Protein AF-A0A1U7SX68-F1 (afdb_monomer)

Foldseek 3Di:
DLVCLLVLVVVVVVVCVVVVDDQCDADPQGDGSLLSNQLNVNLVSNVVSVVSPHDQCRATPVRDGSLNNHPDPVSNVSSVVSVVVVVVVVVVVVVVVVVVVPPPPPPPDDDDPDDPDDPPPPPPPVVVVVVVVVVVVVVVVVVVVVVVVVVPDDPDDDDDDDDDDDD

pLDDT: mean 74.35, std 21.68, range [36.19, 97.25]

Organism: Carlito syrichta (NCBI:txid1868482)

Secondary structure (DSSP, 8-state):
-HHHHHHT-HHHHHHHHHTT--S----TTS--HHHHHHHTT-HHHHHHHHHTT--TT---TTS--GGGG---HHHHHHHHHHHHHHHHHHHHHHHHHHHHGGGS---SSS--------TTGGGSHHHHHHHHHHHHHHHHHHHHHHHHHTTS---------------

Mean predicted aligned error: 18.08 Å

Solvent-accessible surface area (backbone atoms only — not comparable to full-atom values): 10204 Å² total; per-residue (Å²): 99,43,70,34,22,42,70,48,38,51,74,62,41,51,55,43,47,76,71,66,55,73,52,80,54,57,52,95,64,32,40,29,28,53,35,36,6,26,52,56,63,21,57,73,38,39,53,52,44,43,76,72,66,34,67,79,79,45,56,29,74,85,70,44,33,33,63,73,49,35,82,53,66,72,51,41,53,49,53,52,50,54,51,50,53,51,52,53,53,56,52,52,55,52,51,60,56,54,61,67,68,68,77,81,80,82,93,80,85,75,76,94,75,85,71,87,71,69,90,74,70,86,74,57,70,75,60,59,56,55,61,57,53,52,51,56,56,53,54,54,52,55,59,54,55,56,65,64,58,76,77,72,82,79,86,81,79,83,88,82,84,83,87,87,82,84,134

Sequence (167 aa):
LHVAGANGFLRAAELLLDHGVRVDVKDWDGWEPLHAAAFWGQMQMAELLVSHGASLSARTSMDEMPIDLCEEEEFKVLLLELKHKHDVIMKSQLRHKSSLSRRTSSAGSRGKVVRRASLSDRTNLYRKEYEGEAILWQQRSAAEDQRTSTYNGDIRETRTDQENKDP

Structure (mmCIF, N/CA/C/O backbone):
data_AF-A0A1U7SX68-F1
#
_entry.id   AF-A0A1U7SX68-F1
#
loop_
_atom_site.group_PDB
_atom_site.id
_atom_site.type_symbol
_atom_site.label_atom_id
_atom_site.label_alt_id
_atom_site.label_comp_id
_atom_site.label_asym_id
_atom_site.label_entity_id
_atom_site.label_seq_id
_atom_site.pdbx_PDB_ins_code
_atom_site.Cartn_x
_atom_site.Cartn_y
_atom_site.Cartn_z
_atom_site.occupancy
_atom_site.B_iso_or_equiv
_atom_site.auth_seq_id
_atom_site.auth_comp_id
_atom_site.auth_asym_id
_atom_site.auth_atom_id
_atom_site.pdbx_PDB_model_num
ATOM 1 N N . LEU A 1 1 ? -2.814 -4.839 -10.260 1.00 94.12 1 LEU A N 1
ATOM 2 C CA . LEU A 1 1 ? -2.847 -3.916 -9.106 1.00 94.12 1 LEU A CA 1
ATOM 3 C C . LEU A 1 1 ? -1.521 -3.169 -8.958 1.00 94.12 1 LEU A C 1
ATOM 5 O O . LEU A 1 1 ? -1.572 -1.958 -8.853 1.00 94.12 1 LEU A O 1
ATOM 9 N N . HIS A 1 2 ? -0.363 -3.832 -9.081 1.00 95.81 2 HIS A N 1
ATOM 10 C CA . HIS A 1 2 ? 0.973 -3.199 -9.072 1.00 95.81 2 HIS A CA 1
ATOM 11 C C . HIS A 1 2 ? 1.114 -1.988 -9.998 1.00 95.81 2 HIS A C 1
ATOM 13 O O . HIS A 1 2 ? 1.487 -0.919 -9.539 1.00 95.81 2 HIS A O 1
ATOM 19 N N . VAL A 1 3 ? 0.740 -2.121 -11.278 1.00 95.69 3 VAL A N 1
ATOM 20 C CA . VAL A 1 3 ? 0.826 -1.012 -12.251 1.00 95.69 3 VAL A CA 1
ATOM 21 C C . VAL A 1 3 ? -0.055 0.172 -11.843 1.00 95.69 3 VAL A C 1
ATOM 23 O O . VAL A 1 3 ? 0.386 1.315 -11.904 1.00 95.69 3 VAL A O 1
ATOM 26 N N . ALA A 1 4 ? -1.285 -0.092 -11.394 1.00 96.00 4 ALA A N 1
ATOM 27 C CA . ALA A 1 4 ? -2.166 0.955 -10.880 1.00 96.00 4 ALA A CA 1
ATOM 28 C C . ALA A 1 4 ? -1.574 1.603 -9.620 1.00 96.00 4 ALA A C 1
ATOM 30 O O . ALA A 1 4 ? -1.627 2.821 -9.493 1.00 96.00 4 ALA A O 1
ATOM 31 N N . GLY A 1 5 ? -0.963 0.789 -8.754 1.00 95.19 5 GLY A N 1
ATOM 32 C CA . GLY A 1 5 ? -0.278 1.195 -7.534 1.00 95.19 5 GLY A CA 1
ATOM 33 C C . GLY A 1 5 ? 0.863 2.174 -7.791 1.00 95.19 5 GLY A C 1
ATOM 34 O O . GLY A 1 5 ? 0.877 3.252 -7.213 1.00 95.19 5 GLY A O 1
ATOM 35 N N . ALA A 1 6 ? 1.762 1.825 -8.714 1.00 95.44 6 ALA A N 1
ATOM 36 C CA . ALA A 1 6 ? 2.906 2.647 -9.104 1.00 95.44 6 ALA A CA 1
ATOM 37 C C . ALA A 1 6 ? 2.506 3.995 -9.725 1.00 95.44 6 ALA A C 1
ATOM 39 O O . ALA A 1 6 ? 3.158 5.003 -9.492 1.00 95.44 6 ALA A O 1
ATOM 40 N N . ASN A 1 7 ? 1.428 4.018 -10.514 1.00 95.88 7 ASN A N 1
ATOM 41 C CA . ASN A 1 7 ? 1.004 5.213 -11.253 1.00 95.88 7 ASN A CA 1
ATOM 42 C C . ASN A 1 7 ? -0.078 6.036 -10.532 1.00 95.88 7 ASN A C 1
ATOM 44 O O . ASN A 1 7 ? -0.576 7.008 -11.095 1.00 95.88 7 ASN A O 1
ATOM 48 N N . GLY A 1 8 ? -0.517 5.623 -9.339 1.00 94.50 8 GLY A N 1
ATOM 49 C CA . GLY A 1 8 ? -1.580 6.323 -8.613 1.00 94.50 8 GLY A CA 1
ATOM 50 C C . GLY A 1 8 ? -2.958 6.245 -9.280 1.00 94.50 8 GLY A C 1
ATOM 51 O O . GLY A 1 8 ? -3.803 7.111 -9.062 1.00 94.50 8 GLY A O 1
ATOM 52 N N . PHE A 1 9 ? -3.231 5.218 -10.094 1.00 97.25 9 PHE A N 1
ATOM 53 C CA . PHE A 1 9 ? -4.523 5.051 -10.772 1.00 97.25 9 PHE A CA 1
ATOM 54 C C . PHE A 1 9 ? -5.616 4.571 -9.810 1.00 97.25 9 PHE A C 1
ATOM 56 O O . PHE A 1 9 ? -6.077 3.431 -9.891 1.00 97.25 9 PHE A O 1
ATOM 63 N N . LEU A 1 10 ? -6.047 5.454 -8.907 1.00 96.88 10 LEU A N 1
ATOM 64 C CA . LEU A 1 10 ? -7.008 5.156 -7.842 1.00 96.88 10 LEU A CA 1
ATOM 65 C C . LEU A 1 10 ? -8.281 4.510 -8.364 1.00 96.88 10 LEU A C 1
ATOM 67 O O . LEU A 1 10 ? -8.644 3.434 -7.910 1.00 96.88 10 LEU A O 1
ATOM 71 N N . ARG A 1 11 ? -8.912 5.098 -9.384 1.00 96.56 11 ARG A N 1
ATOM 72 C CA . ARG A 1 11 ? -10.179 4.573 -9.905 1.00 96.56 11 ARG A CA 1
ATOM 73 C C . ARG A 1 11 ? -10.046 3.165 -10.486 1.00 96.56 11 ARG A C 1
ATOM 75 O O . ARG A 1 11 ? -10.961 2.358 -10.371 1.00 96.56 11 ARG A O 1
ATOM 82 N N . ALA A 1 12 ? -8.908 2.867 -11.111 1.00 96.69 12 ALA A N 1
ATOM 83 C CA . ALA A 1 12 ? -8.628 1.527 -11.610 1.00 96.69 12 ALA A CA 1
ATOM 84 C C . ALA A 1 12 ? -8.343 0.557 -10.454 1.00 96.69 12 ALA A C 1
ATOM 86 O O . ALA A 1 12 ? -8.799 -0.581 -10.493 1.00 96.69 12 ALA A O 1
ATOM 87 N N . ALA A 1 13 ? -7.618 1.002 -9.424 1.00 96.75 13 ALA A N 1
ATOM 88 C CA . ALA A 1 13 ? -7.359 0.205 -8.231 1.00 96.75 13 ALA A CA 1
ATOM 89 C C . ALA A 1 13 ? -8.649 -0.111 -7.457 1.00 96.75 13 ALA A C 1
ATOM 91 O O . ALA A 1 13 ? -8.853 -1.274 -7.133 1.00 96.75 13 ALA A O 1
ATOM 92 N N . GLU A 1 14 ? -9.541 0.865 -7.249 1.00 96.56 14 GLU A N 1
ATOM 93 C CA . GLU A 1 14 ? -10.876 0.673 -6.654 1.00 96.56 14 GLU A CA 1
ATOM 94 C C . GLU A 1 14 ? -11.642 -0.438 -7.372 1.00 96.56 14 GLU A C 1
ATOM 96 O O . GLU A 1 14 ? -12.013 -1.429 -6.755 1.00 96.56 14 GLU A O 1
ATOM 101 N N . LEU A 1 15 ? -11.787 -0.331 -8.698 1.00 96.88 15 LEU A N 1
ATOM 102 C CA . LEU A 1 15 ? -12.496 -1.337 -9.490 1.00 96.88 15 LEU A CA 1
ATOM 103 C C . LEU A 1 15 ? -11.866 -2.730 -9.353 1.00 96.88 15 LEU A C 1
ATOM 105 O O . LEU A 1 15 ? -12.575 -3.725 -9.227 1.00 96.88 15 LEU A O 1
ATOM 109 N N . LEU A 1 16 ? -10.534 -2.823 -9.369 1.00 95.62 16 LEU A N 1
ATOM 110 C CA . LEU A 1 16 ? -9.841 -4.100 -9.190 1.00 95.62 16 LEU A CA 1
ATOM 111 C C . LEU A 1 16 ? -10.099 -4.695 -7.798 1.00 95.62 16 LEU A C 1
ATOM 113 O O . LEU A 1 16 ? -10.326 -5.899 -7.680 1.00 95.62 16 LEU A O 1
ATOM 117 N N . LEU A 1 17 ? -10.075 -3.871 -6.753 1.00 94.75 17 LEU A N 1
ATOM 118 C CA . LEU A 1 17 ? -10.310 -4.310 -5.379 1.00 94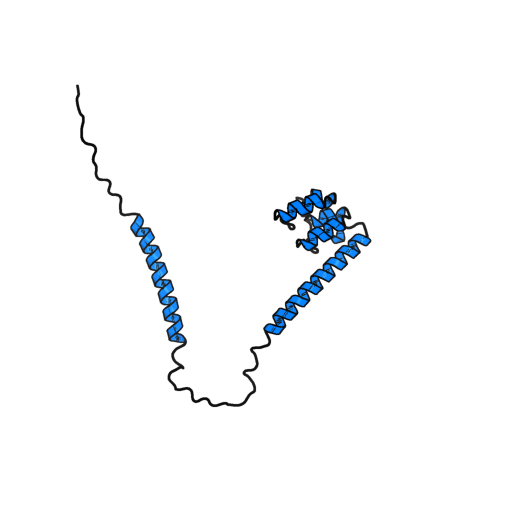.75 17 LEU A CA 1
ATOM 119 C C . LEU A 1 17 ? -11.770 -4.702 -5.140 1.00 94.75 17 LEU A C 1
ATOM 121 O O . LEU A 1 17 ? -12.018 -5.713 -4.484 1.00 94.75 17 LEU A O 1
ATOM 125 N N . ASP A 1 18 ? -12.719 -3.983 -5.739 1.00 94.69 18 ASP A N 1
ATOM 126 C CA . ASP A 1 18 ? -14.149 -4.316 -5.716 1.00 94.69 18 ASP A CA 1
ATOM 127 C C . ASP A 1 18 ? -14.426 -5.680 -6.365 1.00 94.69 18 ASP A C 1
ATOM 129 O O . ASP A 1 18 ? -15.302 -6.427 -5.928 1.00 94.69 18 ASP A O 1
ATOM 133 N N . HIS A 1 19 ? -13.630 -6.056 -7.368 1.00 95.25 19 HIS A N 1
ATOM 134 C CA . HIS A 1 19 ? -13.669 -7.382 -7.985 1.00 95.25 19 HIS A CA 1
ATOM 135 C C . HIS A 1 19 ? -12.970 -8.482 -7.163 1.00 95.25 19 HIS A C 1
ATOM 137 O O . HIS A 1 19 ? -12.860 -9.618 -7.629 1.00 95.25 19 HIS A O 1
ATOM 143 N N . GLY A 1 20 ? -12.519 -8.186 -5.942 1.00 91.19 20 GLY A N 1
ATOM 144 C CA . GLY A 1 20 ? -11.915 -9.165 -5.038 1.00 91.19 20 GLY A CA 1
ATOM 145 C C . GLY A 1 20 ? -10.472 -9.523 -5.390 1.00 91.19 20 GLY A C 1
ATOM 146 O O . GLY A 1 20 ? -9.995 -10.601 -5.026 1.00 91.19 20 GLY A O 1
ATOM 147 N N . VAL A 1 21 ? -9.761 -8.645 -6.108 1.00 94.62 21 VAL A N 1
ATOM 148 C CA . VAL A 1 21 ? -8.328 -8.832 -6.350 1.00 94.62 21 VAL A CA 1
ATOM 149 C C . VAL A 1 21 ? -7.581 -8.806 -5.020 1.00 94.62 21 VAL A C 1
ATOM 151 O O . VAL A 1 21 ? -7.764 -7.931 -4.177 1.00 94.62 21 VAL A O 1
ATOM 154 N N . ARG A 1 22 ? -6.695 -9.782 -4.856 1.00 93.44 22 ARG A N 1
ATOM 155 C CA . ARG A 1 22 ? -5.833 -9.915 -3.689 1.00 93.44 22 ARG A CA 1
ATOM 156 C C . ARG A 1 22 ? -4.773 -8.809 -3.637 1.00 93.44 22 ARG A C 1
ATOM 158 O O . ARG A 1 22 ? -4.081 -8.559 -4.625 1.00 93.44 22 ARG A O 1
ATOM 165 N N . VAL A 1 23 ? -4.620 -8.193 -2.466 1.00 94.69 23 VAL A N 1
ATOM 166 C CA . VAL A 1 23 ? -3.630 -7.133 -2.184 1.00 94.69 23 VAL A CA 1
ATOM 167 C C . VAL A 1 23 ? -2.261 -7.663 -1.753 1.00 94.69 23 VAL A C 1
ATOM 169 O O . VAL A 1 23 ? -1.309 -6.898 -1.718 1.00 94.69 23 VAL A O 1
ATOM 172 N N . ASP A 1 24 ? -2.148 -8.957 -1.458 1.00 93.44 24 ASP A N 1
ATOM 173 C CA . ASP A 1 24 ? -0.929 -9.632 -0.984 1.00 93.44 24 ASP A CA 1
ATOM 174 C C . ASP A 1 24 ? -0.154 -10.343 -2.111 1.00 93.44 24 ASP A C 1
ATOM 176 O O . ASP A 1 24 ? 0.761 -11.131 -1.868 1.00 93.44 24 ASP A O 1
ATOM 180 N N . VAL A 1 25 ? -0.542 -10.111 -3.368 1.00 94.81 25 VAL A N 1
ATOM 181 C CA . VAL A 1 25 ? 0.116 -10.726 -4.524 1.00 94.81 25 VAL A CA 1
ATOM 182 C C . VAL A 1 25 ? 1.482 -10.089 -4.726 1.00 94.81 25 VAL A C 1
ATOM 184 O O . VAL A 1 25 ? 1.584 -8.878 -4.911 1.00 94.81 25 VAL A O 1
ATOM 187 N N . LYS A 1 26 ? 2.519 -10.922 -4.756 1.00 95.56 26 LYS A N 1
ATOM 188 C CA . LYS A 1 26 ? 3.893 -10.500 -5.014 1.00 95.56 26 LYS A CA 1
ATOM 189 C C . LYS A 1 26 ? 4.233 -10.592 -6.499 1.00 95.56 26 LYS A C 1
ATOM 191 O O . LYS A 1 26 ? 3.800 -11.534 -7.165 1.00 95.56 26 LYS A O 1
ATOM 196 N N . ASP A 1 27 ? 4.981 -9.620 -7.007 1.00 94.25 27 ASP A N 1
ATOM 197 C CA . ASP A 1 27 ? 5.595 -9.697 -8.333 1.00 94.25 27 ASP A CA 1
ATOM 198 C C . ASP A 1 27 ? 6.950 -10.434 -8.290 1.00 94.25 27 ASP A C 1
ATOM 200 O O . ASP A 1 27 ? 7.273 -11.119 -7.316 1.00 94.25 27 ASP A O 1
ATOM 204 N N . TRP A 1 28 ? 7.723 -10.336 -9.373 1.00 94.75 28 TRP A N 1
ATOM 205 C CA . TRP A 1 28 ? 9.002 -11.028 -9.539 1.00 94.75 28 TRP A CA 1
ATOM 206 C C . TRP A 1 28 ? 10.094 -10.550 -8.569 1.00 94.75 28 TRP A C 1
ATOM 208 O O . TRP A 1 28 ? 10.958 -11.348 -8.217 1.00 94.75 28 TRP A O 1
ATOM 218 N N . ASP A 1 29 ? 10.010 -9.311 -8.077 1.00 93.62 29 ASP A N 1
ATOM 219 C CA . ASP A 1 29 ? 10.901 -8.759 -7.050 1.00 93.62 29 ASP A CA 1
ATOM 220 C C . ASP A 1 29 ? 10.398 -9.033 -5.628 1.00 93.62 29 ASP A C 1
ATOM 222 O O . ASP A 1 29 ? 11.018 -8.664 -4.623 1.00 93.62 29 ASP A O 1
ATOM 226 N N . GLY A 1 30 ? 9.268 -9.726 -5.498 1.00 96.00 30 GLY A N 1
ATOM 227 C CA . GLY A 1 30 ? 8.615 -9.940 -4.216 1.00 96.00 30 GLY A CA 1
ATOM 228 C C . GLY A 1 30 ? 7.818 -8.723 -3.746 1.00 96.00 30 GLY A C 1
ATOM 229 O O . GLY A 1 30 ? 7.438 -8.677 -2.573 1.00 96.00 30 GLY A O 1
ATOM 230 N N . TRP A 1 31 ? 7.556 -7.744 -4.615 1.00 96.94 31 TRP A N 1
ATOM 231 C CA . TRP A 1 31 ? 6.800 -6.553 -4.259 1.00 96.94 31 TRP A CA 1
ATOM 232 C C . TRP A 1 31 ? 5.307 -6.857 -4.234 1.00 96.94 31 TRP A C 1
ATOM 234 O O . TRP A 1 31 ? 4.708 -7.304 -5.210 1.00 96.94 31 TRP A O 1
ATOM 244 N N . GLU A 1 32 ? 4.673 -6.565 -3.107 1.00 96.75 32 GLU A N 1
ATOM 245 C CA . GLU A 1 32 ? 3.228 -6.321 -3.043 1.00 96.75 32 GLU A CA 1
ATOM 246 C C . GLU A 1 32 ? 2.882 -4.947 -3.655 1.00 96.75 32 GLU A C 1
ATOM 248 O O . GLU A 1 32 ? 3.732 -4.053 -3.646 1.00 96.75 32 GLU A O 1
ATOM 253 N N . PRO A 1 33 ? 1.638 -4.710 -4.115 1.00 96.81 33 PRO A N 1
ATOM 254 C CA . PRO A 1 33 ? 1.215 -3.430 -4.689 1.00 96.81 33 PRO A CA 1
ATOM 255 C C . PRO A 1 33 ? 1.499 -2.209 -3.804 1.00 96.81 33 PRO A C 1
ATOM 257 O O . PRO A 1 33 ? 1.692 -1.113 -4.325 1.00 96.81 33 PRO A O 1
ATOM 260 N N . LEU A 1 34 ? 1.550 -2.396 -2.480 1.00 96.69 34 LEU A N 1
ATOM 261 C CA . LEU A 1 34 ? 1.901 -1.343 -1.531 1.00 96.69 34 LEU A CA 1
ATOM 262 C C . LEU A 1 34 ? 3.374 -0.914 -1.632 1.00 96.69 34 LEU A C 1
ATOM 264 O O . LEU A 1 34 ? 3.648 0.268 -1.471 1.00 96.69 34 LEU A O 1
ATOM 268 N N . HIS A 1 35 ? 4.303 -1.822 -1.954 1.00 97.00 35 HIS A N 1
ATOM 269 C CA . HIS A 1 35 ? 5.706 -1.462 -2.211 1.00 97.00 35 HIS A CA 1
ATOM 270 C C . HIS A 1 35 ? 5.816 -0.582 -3.454 1.00 97.00 35 HIS A C 1
ATOM 272 O O . HIS A 1 35 ? 6.497 0.434 -3.423 1.00 97.00 35 HIS A O 1
ATOM 278 N N . ALA A 1 36 ? 5.077 -0.917 -4.519 1.00 95.81 36 ALA A N 1
ATOM 279 C CA . ALA A 1 36 ? 5.028 -0.089 -5.719 1.00 95.81 36 ALA A CA 1
ATOM 280 C C . ALA A 1 36 ? 4.449 1.306 -5.419 1.00 95.81 36 ALA A C 1
ATOM 282 O O . ALA A 1 36 ? 5.015 2.308 -5.837 1.00 95.81 36 ALA A O 1
ATOM 283 N N . ALA A 1 37 ? 3.353 1.393 -4.658 1.00 96.06 37 ALA A N 1
ATOM 284 C CA . ALA A 1 37 ? 2.805 2.684 -4.242 1.00 96.06 37 ALA A CA 1
ATOM 285 C C . ALA A 1 37 ? 3.794 3.486 -3.375 1.00 96.06 37 ALA A C 1
ATOM 287 O O . ALA A 1 37 ? 3.881 4.699 -3.528 1.00 96.06 37 ALA A O 1
ATOM 288 N N . ALA A 1 38 ? 4.547 2.815 -2.499 1.00 95.56 38 ALA A N 1
ATOM 289 C CA . ALA A 1 38 ? 5.526 3.440 -1.617 1.00 95.56 38 ALA A CA 1
ATOM 290 C C . ALA A 1 38 ? 6.757 3.976 -2.352 1.00 95.56 38 ALA A C 1
ATOM 292 O O . ALA A 1 38 ? 7.133 5.127 -2.152 1.00 95.56 38 ALA A O 1
ATOM 293 N N . PHE A 1 39 ? 7.316 3.176 -3.259 1.00 95.25 39 PHE A N 1
ATOM 294 C CA . PHE A 1 39 ? 8.455 3.567 -4.084 1.00 95.25 39 PHE A CA 1
ATOM 295 C C . PHE A 1 39 ? 8.149 4.807 -4.938 1.00 95.25 39 PHE A C 1
ATOM 297 O O . PHE A 1 39 ? 8.994 5.677 -5.104 1.00 95.25 39 PHE A O 1
ATOM 304 N N . TRP A 1 40 ? 6.916 4.920 -5.445 1.00 95.19 40 TRP A N 1
ATOM 305 C CA . TRP A 1 40 ? 6.475 6.044 -6.279 1.00 95.19 40 TRP A CA 1
ATOM 306 C C . TRP A 1 40 ? 5.712 7.141 -5.513 1.00 95.19 40 TRP A C 1
ATOM 308 O O . TRP A 1 40 ? 5.065 7.974 -6.150 1.00 95.19 40 TRP A O 1
ATOM 318 N N . GLY A 1 41 ? 5.720 7.133 -4.174 1.00 95.06 41 GLY A N 1
ATOM 319 C CA . GLY A 1 41 ? 5.120 8.195 -3.348 1.00 95.06 41 GLY A CA 1
ATOM 320 C C . GLY A 1 41 ? 3.592 8.344 -3.459 1.00 95.06 41 GLY A C 1
ATOM 321 O O . GLY A 1 41 ? 3.032 9.406 -3.198 1.00 95.06 41 GLY A O 1
ATOM 322 N N . GLN A 1 42 ? 2.865 7.298 -3.852 1.00 96.25 42 GLN A N 1
ATOM 323 C CA . GLN A 1 42 ? 1.426 7.366 -4.135 1.00 96.25 42 GLN A CA 1
ATOM 324 C C . GLN A 1 42 ? 0.579 7.315 -2.851 1.00 96.25 42 GLN A C 1
ATOM 326 O O . GLN A 1 42 ? 0.013 6.279 -2.497 1.00 96.25 42 GLN A O 1
ATOM 331 N N . MET A 1 43 ? 0.494 8.437 -2.126 1.00 95.50 43 MET A N 1
ATOM 332 C CA . MET A 1 43 ? -0.118 8.520 -0.783 1.00 95.50 43 MET A CA 1
ATOM 333 C C . MET A 1 43 ? -1.559 7.992 -0.730 1.00 95.50 43 MET A C 1
ATOM 335 O O . MET A 1 43 ? -1.873 7.090 0.044 1.00 95.50 43 MET A O 1
ATOM 339 N N . GLN A 1 44 ? -2.432 8.513 -1.596 1.00 96.06 44 GLN A N 1
ATOM 340 C CA . GLN A 1 44 ? -3.848 8.122 -1.636 1.00 96.06 44 GLN A CA 1
ATOM 341 C C . GLN A 1 44 ? -4.016 6.637 -1.990 1.00 96.06 44 GLN A C 1
ATOM 343 O O . GLN A 1 44 ? -4.919 5.959 -1.502 1.00 96.06 44 GLN A O 1
ATOM 348 N N . MET A 1 45 ? -3.121 6.112 -2.828 1.00 96.56 45 MET A N 1
ATOM 349 C CA . MET A 1 45 ? -3.116 4.702 -3.199 1.00 96.56 45 MET A CA 1
ATOM 350 C C . MET A 1 45 ? -2.717 3.819 -2.015 1.00 96.56 45 MET A C 1
ATOM 352 O O . MET A 1 45 ? -3.311 2.763 -1.815 1.00 96.56 45 MET A O 1
ATOM 356 N N . ALA A 1 46 ? -1.742 4.248 -1.213 1.00 95.56 46 ALA A N 1
ATOM 357 C CA . ALA A 1 46 ? -1.332 3.527 -0.015 1.00 95.56 46 ALA A CA 1
ATOM 358 C C . ALA A 1 46 ? -2.472 3.435 1.008 1.00 95.56 46 ALA A C 1
ATOM 360 O O . ALA A 1 46 ? -2.736 2.351 1.526 1.00 95.56 46 ALA A O 1
ATOM 361 N N . GLU A 1 47 ? -3.196 4.532 1.248 1.00 95.00 47 GLU A N 1
ATOM 362 C CA . GLU A 1 47 ? -4.382 4.533 2.118 1.00 95.00 47 GLU A CA 1
ATOM 363 C C . GLU A 1 47 ? -5.448 3.549 1.628 1.00 95.00 47 GLU A C 1
ATOM 365 O O . GLU A 1 47 ? -5.956 2.734 2.405 1.00 95.00 47 GLU A O 1
ATOM 370 N N . LEU A 1 48 ? -5.740 3.580 0.326 1.00 95.62 48 LEU A N 1
ATOM 371 C CA . LEU A 1 48 ? -6.691 2.676 -0.307 1.00 95.62 48 LEU A CA 1
ATOM 372 C C . LEU A 1 48 ? -6.253 1.212 -0.148 1.00 95.62 48 LEU A C 1
ATOM 374 O O . LEU A 1 48 ? -7.014 0.395 0.368 1.00 95.62 48 LEU A O 1
ATOM 378 N N . LEU A 1 49 ? -5.008 0.871 -0.474 1.00 95.06 49 LEU A N 1
ATOM 379 C CA . LEU A 1 49 ? -4.495 -0.494 -0.330 1.00 95.06 49 LEU A CA 1
ATOM 380 C C . LEU A 1 49 ? -4.540 -0.985 1.126 1.00 95.06 49 LEU A C 1
ATOM 382 O O . LEU A 1 49 ? -4.964 -2.113 1.383 1.00 95.06 49 LEU A O 1
ATOM 386 N N . VAL A 1 50 ? -4.155 -0.143 2.089 1.00 93.81 50 VAL A N 1
ATOM 387 C CA . VAL A 1 50 ? -4.179 -0.483 3.523 1.00 93.81 50 VAL A CA 1
ATOM 388 C C . VAL A 1 50 ? -5.607 -0.673 4.030 1.00 93.81 50 VAL A C 1
ATOM 390 O O . VAL A 1 50 ? -5.859 -1.597 4.805 1.00 93.81 50 VAL A O 1
ATOM 393 N N . SER A 1 51 ? -6.564 0.138 3.570 1.00 92.25 51 SER A N 1
ATOM 394 C CA . SER A 1 51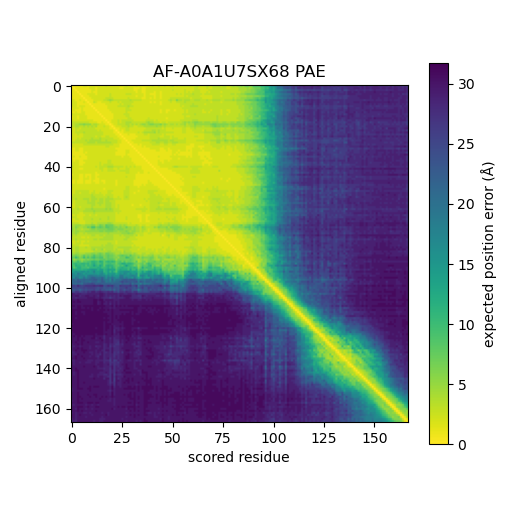 ? -7.981 -0.039 3.921 1.00 92.25 51 SER A CA 1
ATOM 395 C C . SER A 1 51 ? -8.559 -1.368 3.416 1.00 92.25 51 SER A C 1
ATOM 397 O O . SER A 1 51 ? -9.402 -1.963 4.086 1.00 92.25 51 SER A O 1
ATOM 399 N N . HIS A 1 52 ? -8.028 -1.886 2.304 1.00 92.81 52 HIS A N 1
ATOM 400 C CA . HIS A 1 52 ? -8.332 -3.216 1.770 1.00 92.81 52 HIS A CA 1
ATOM 401 C C . HIS A 1 52 ? -7.443 -4.339 2.342 1.00 92.81 52 HIS A C 1
ATOM 403 O O . HIS A 1 52 ? -7.494 -5.473 1.866 1.00 92.81 52 HIS A O 1
ATOM 409 N N . GLY A 1 53 ? -6.664 -4.062 3.393 1.00 90.81 53 GLY A N 1
ATOM 410 C CA . GLY A 1 53 ? -5.920 -5.074 4.145 1.00 90.81 53 GLY A CA 1
ATOM 411 C C . GLY A 1 53 ? -4.506 -5.358 3.640 1.00 90.81 53 GLY A C 1
ATOM 412 O O . GLY A 1 53 ? -3.957 -6.408 3.973 1.00 90.81 53 GLY A O 1
ATOM 413 N N . ALA A 1 54 ? -3.901 -4.459 2.858 1.00 94.44 54 ALA A N 1
ATOM 414 C CA . ALA A 1 54 ? -2.492 -4.587 2.492 1.00 94.44 54 ALA A CA 1
ATOM 415 C C . ALA A 1 54 ? -1.586 -4.554 3.736 1.00 94.44 54 ALA A C 1
ATOM 417 O O . ALA A 1 54 ? -1.829 -3.814 4.695 1.00 94.44 54 ALA A O 1
ATOM 418 N N . SER A 1 55 ? -0.520 -5.354 3.714 1.00 92.94 55 SER A N 1
ATOM 419 C CA . SER A 1 55 ? 0.390 -5.490 4.847 1.00 92.94 55 SER A CA 1
ATOM 420 C C . SER A 1 55 ? 1.459 -4.396 4.838 1.00 92.94 55 SER A C 1
ATOM 422 O O . SER A 1 55 ? 2.320 -4.345 3.966 1.00 92.94 55 SER A O 1
ATOM 424 N N . LEU A 1 56 ? 1.459 -3.555 5.875 1.00 92.50 56 LEU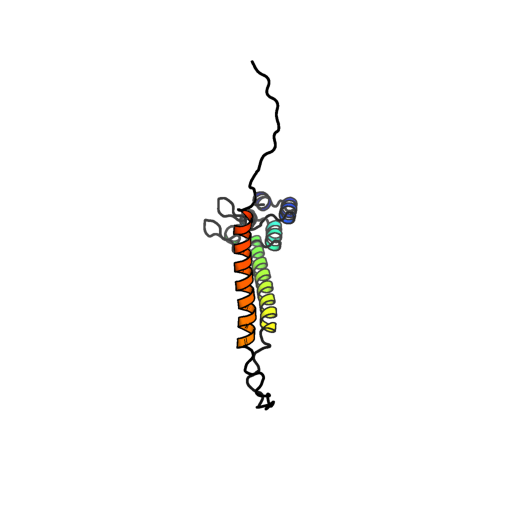 A N 1
ATOM 425 C CA . LEU A 1 56 ? 2.477 -2.514 6.092 1.00 92.50 56 LEU A CA 1
ATOM 426 C C . LEU A 1 56 ? 3.851 -3.071 6.497 1.00 92.50 56 LEU A C 1
ATOM 428 O O . LEU A 1 56 ? 4.834 -2.336 6.522 1.00 92.50 56 LEU A O 1
ATOM 432 N N . SER A 1 57 ? 3.915 -4.352 6.863 1.00 93.19 57 SER A N 1
ATOM 433 C CA . SER A 1 57 ? 5.139 -5.052 7.265 1.00 93.19 57 SER A CA 1
ATOM 434 C C . SER A 1 57 ? 5.503 -6.181 6.303 1.00 93.19 57 SER A C 1
ATOM 436 O O . SER A 1 57 ? 6.222 -7.106 6.686 1.00 93.19 57 SER A O 1
ATOM 438 N N . ALA A 1 58 ? 4.942 -6.167 5.092 1.00 93.31 58 ALA A N 1
ATOM 439 C CA . ALA A 1 58 ? 5.378 -7.064 4.037 1.00 93.31 58 ALA A CA 1
ATOM 440 C C . ALA A 1 58 ? 6.851 -6.813 3.706 1.00 93.31 58 ALA A C 1
ATOM 442 O O . ALA A 1 58 ? 7.369 -5.727 3.943 1.00 93.31 58 ALA A O 1
ATOM 443 N N . ARG A 1 59 ? 7.519 -7.853 3.210 1.00 95.12 59 ARG A N 1
ATOM 444 C CA . ARG A 1 59 ? 8.941 -7.829 2.864 1.00 95.12 59 ARG A CA 1
ATOM 445 C C . ARG A 1 59 ? 9.122 -8.260 1.416 1.00 95.12 59 ARG A C 1
ATOM 447 O O . ARG A 1 59 ? 8.513 -9.263 0.997 1.00 95.12 59 ARG A O 1
ATOM 454 N N . THR A 1 60 ? 9.938 -7.501 0.690 1.00 96.19 60 THR A N 1
ATOM 455 C CA . THR A 1 60 ? 10.403 -7.819 -0.667 1.00 96.19 60 THR A CA 1
ATOM 456 C C . THR A 1 60 ? 11.426 -8.958 -0.644 1.00 96.19 60 THR A C 1
ATOM 458 O O . THR A 1 60 ? 11.789 -9.472 0.417 1.00 96.19 60 THR A O 1
ATOM 461 N N . SER A 1 61 ? 11.923 -9.359 -1.817 1.00 95.75 61 SER A N 1
ATOM 462 C CA . SER A 1 61 ? 13.017 -10.340 -1.913 1.00 95.75 61 SER A CA 1
ATOM 463 C C . SER A 1 61 ? 14.332 -9.843 -1.300 1.00 95.75 61 SER A C 1
ATOM 465 O O . SER A 1 61 ? 15.171 -10.659 -0.927 1.00 95.75 61 SER A O 1
ATOM 467 N N . MET A 1 62 ? 14.491 -8.523 -1.160 1.00 94.94 62 MET A N 1
ATOM 468 C CA . MET A 1 62 ? 15.654 -7.871 -0.546 1.00 94.94 62 MET A CA 1
ATOM 469 C C . MET A 1 62 ? 15.442 -7.550 0.942 1.00 94.94 62 MET A C 1
ATOM 471 O O . MET A 1 62 ? 16.246 -6.843 1.536 1.00 94.94 62 MET A O 1
ATOM 475 N N . ASP A 1 63 ? 14.382 -8.091 1.554 1.00 95.69 63 ASP A N 1
ATOM 476 C CA . ASP A 1 63 ? 14.015 -7.865 2.958 1.00 95.69 63 ASP A CA 1
ATOM 477 C C . ASP A 1 63 ? 13.620 -6.411 3.297 1.00 95.69 63 ASP A C 1
ATOM 479 O O . ASP A 1 63 ? 13.637 -6.002 4.459 1.00 95.69 63 ASP A O 1
ATOM 483 N N . GLU A 1 64 ? 13.208 -5.642 2.289 1.00 95.56 64 GLU A N 1
ATOM 484 C CA . GLU A 1 64 ? 12.775 -4.250 2.433 1.00 95.56 64 GLU A CA 1
ATOM 485 C C . GLU A 1 64 ? 11.271 -4.191 2.709 1.00 95.56 64 GLU A C 1
ATOM 487 O O . GLU A 1 64 ? 10.481 -4.901 2.079 1.00 95.56 64 GLU A O 1
ATOM 492 N N . MET A 1 65 ? 10.862 -3.349 3.655 1.00 95.69 65 MET A N 1
ATOM 493 C CA . MET A 1 65 ? 9.457 -3.031 3.902 1.00 95.69 65 MET A CA 1
ATOM 494 C C . MET A 1 65 ? 8.997 -1.884 2.994 1.00 95.69 65 MET A C 1
ATOM 496 O O . MET A 1 65 ? 9.831 -1.108 2.525 1.00 95.69 65 MET A O 1
ATOM 500 N N . PRO A 1 66 ? 7.677 -1.668 2.811 1.00 93.94 66 PRO A N 1
ATOM 501 C CA . PRO A 1 66 ? 7.187 -0.531 2.037 1.00 93.94 66 PRO A CA 1
ATOM 502 C C . PRO A 1 66 ? 7.777 0.809 2.496 1.00 93.94 66 PRO A C 1
ATOM 504 O O . PRO A 1 66 ? 8.107 1.633 1.660 1.00 93.94 66 PRO A O 1
ATOM 507 N N . ILE A 1 67 ? 7.977 1.002 3.807 1.00 95.00 67 ILE A N 1
ATOM 508 C CA . ILE A 1 67 ? 8.567 2.231 4.366 1.00 95.00 67 ILE A CA 1
ATOM 509 C C . ILE A 1 67 ? 10.046 2.436 4.007 1.00 95.00 67 ILE A C 1
ATOM 511 O O . ILE A 1 67 ? 10.492 3.579 3.942 1.00 95.00 67 ILE A O 1
ATOM 515 N N . ASP A 1 68 ? 10.792 1.355 3.771 1.00 94.81 68 ASP A N 1
ATOM 516 C CA . ASP A 1 68 ? 12.224 1.416 3.458 1.00 94.81 68 ASP A CA 1
ATOM 517 C C . ASP A 1 68 ? 12.458 1.877 2.009 1.00 94.81 68 ASP A C 1
ATOM 519 O O . ASP A 1 68 ? 13.506 2.435 1.698 1.00 94.81 68 ASP A O 1
ATOM 523 N N . LEU A 1 69 ? 11.453 1.694 1.144 1.00 92.81 69 LEU A N 1
ATOM 524 C CA . LEU A 1 69 ? 11.461 2.096 -0.266 1.00 92.81 69 LEU A CA 1
ATOM 525 C C . LEU A 1 69 ? 11.022 3.550 -0.493 1.00 92.81 69 LEU A C 1
ATOM 527 O O . LEU A 1 69 ? 11.095 4.044 -1.615 1.00 92.81 69 LEU A O 1
ATOM 531 N N . CYS A 1 70 ? 10.529 4.229 0.541 1.00 92.12 70 CYS A N 1
ATOM 532 C CA . CYS A 1 70 ? 10.018 5.589 0.423 1.00 92.12 70 CYS A CA 1
ATOM 533 C C . CYS A 1 70 ? 11.157 6.607 0.348 1.00 92.12 70 CYS A C 1
ATOM 535 O O . CYS A 1 70 ? 11.926 6.754 1.303 1.00 92.12 70 CYS A O 1
ATOM 537 N N . GLU A 1 71 ? 11.193 7.396 -0.722 1.00 89.50 71 GLU A N 1
ATOM 538 C CA . GLU A 1 71 ? 12.076 8.565 -0.791 1.00 89.50 71 GLU A CA 1
ATOM 539 C C . GLU A 1 71 ? 11.517 9.741 0.030 1.00 89.50 71 GLU A C 1
ATOM 541 O O . GLU A 1 71 ? 12.249 10.373 0.794 1.00 89.50 71 GLU A O 1
ATOM 546 N N . GLU A 1 72 ? 10.207 9.992 -0.070 1.00 92.56 72 GLU A N 1
ATOM 547 C CA . GLU A 1 72 ? 9.529 11.132 0.561 1.00 92.56 72 GLU A CA 1
ATOM 548 C C . GLU A 1 72 ? 9.278 10.921 2.063 1.00 92.56 72 GLU A C 1
ATOM 550 O O . GLU A 1 72 ? 8.792 9.873 2.504 1.00 92.56 72 GLU A O 1
ATOM 555 N N . GLU A 1 73 ? 9.569 11.944 2.870 1.00 92.50 73 GLU A N 1
ATOM 556 C CA . GLU A 1 73 ? 9.429 11.875 4.329 1.00 92.50 73 GLU A CA 1
ATOM 557 C C . GLU A 1 73 ? 7.957 11.943 4.755 1.00 92.50 73 GLU A C 1
ATOM 559 O O . GLU A 1 73 ? 7.525 11.237 5.667 1.00 92.50 73 GLU A O 1
ATOM 564 N N . GLU A 1 74 ? 7.152 12.724 4.037 1.00 93.00 74 GLU A N 1
ATOM 565 C CA . GLU A 1 74 ? 5.707 12.843 4.222 1.00 93.00 74 GLU A CA 1
ATOM 566 C C . GLU A 1 74 ? 5.014 11.486 4.062 1.00 93.00 74 GLU A C 1
ATOM 568 O O . GLU A 1 74 ? 4.122 11.126 4.837 1.00 93.00 74 GLU A O 1
ATOM 573 N N . PHE A 1 75 ? 5.467 10.690 3.093 1.00 93.00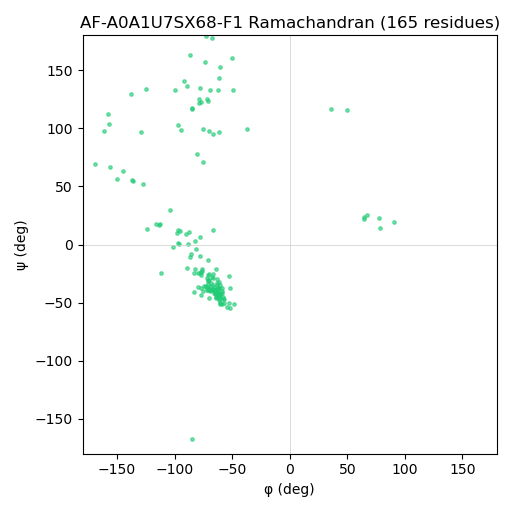 75 PHE A N 1
ATOM 574 C CA . PHE A 1 75 ? 4.938 9.355 2.860 1.00 93.00 75 PHE A CA 1
ATOM 575 C C . PHE A 1 75 ? 5.329 8.380 3.984 1.00 93.00 75 PHE A C 1
ATOM 577 O O . PHE A 1 75 ? 4.509 7.567 4.420 1.00 93.00 75 PHE A O 1
ATOM 584 N N . LYS A 1 76 ? 6.553 8.467 4.523 1.00 94.69 76 LYS A N 1
ATOM 585 C CA . LYS A 1 76 ? 6.951 7.659 5.693 1.00 94.69 76 LYS A CA 1
ATOM 586 C C . LYS A 1 76 ? 6.092 7.981 6.908 1.00 94.69 76 LYS A C 1
ATOM 588 O O . LYS A 1 76 ? 5.638 7.061 7.591 1.00 94.69 76 LYS A O 1
ATOM 593 N N . VAL A 1 77 ? 5.831 9.267 7.157 1.00 95.31 77 VAL A N 1
ATOM 594 C CA . VAL A 1 77 ? 4.935 9.711 8.236 1.00 95.31 77 VAL A CA 1
ATOM 595 C C . VAL A 1 77 ? 3.543 9.105 8.054 1.00 95.31 77 VAL A C 1
ATOM 597 O O . VAL A 1 77 ? 3.009 8.536 9.008 1.00 95.31 77 VAL A O 1
ATOM 600 N N . LEU A 1 78 ? 2.999 9.132 6.833 1.00 94.50 78 LEU A N 1
ATOM 601 C CA . LEU A 1 78 ? 1.720 8.495 6.510 1.00 94.50 78 LEU A CA 1
ATOM 602 C C . LEU A 1 78 ? 1.729 6.993 6.840 1.00 94.50 78 LEU A C 1
ATOM 604 O O . LEU A 1 78 ? 0.841 6.511 7.544 1.00 94.50 78 LEU A O 1
ATOM 608 N N . LEU A 1 79 ? 2.734 6.239 6.383 1.00 93.25 79 LEU A N 1
ATOM 609 C CA . LEU A 1 79 ? 2.819 4.801 6.662 1.00 93.25 79 LEU A CA 1
ATOM 610 C C . LEU A 1 79 ? 2.941 4.496 8.162 1.00 93.25 79 LEU A C 1
ATOM 612 O O . LEU A 1 79 ? 2.324 3.544 8.651 1.00 93.25 79 LEU A O 1
ATOM 616 N N . LEU A 1 80 ? 3.710 5.295 8.906 1.00 93.81 80 LEU A N 1
ATOM 617 C CA . LEU A 1 80 ? 3.833 5.162 10.360 1.00 93.81 80 LEU A CA 1
ATOM 618 C C . LEU A 1 80 ? 2.503 5.440 11.066 1.00 93.81 80 LEU A C 1
ATOM 620 O O . LEU A 1 80 ? 2.127 4.704 11.984 1.00 93.81 80 LEU A O 1
ATOM 624 N N . GLU A 1 81 ? 1.766 6.457 10.623 1.00 93.00 81 GLU A N 1
ATOM 625 C CA . GLU A 1 81 ? 0.442 6.775 11.150 1.00 93.00 81 GLU A CA 1
ATOM 626 C C . GLU A 1 81 ? -0.561 5.648 10.860 1.00 93.00 81 GLU A C 1
ATOM 628 O O . GLU A 1 81 ? -1.271 5.201 11.768 1.00 93.00 81 GLU A O 1
ATOM 633 N N . LEU A 1 82 ? -0.589 5.134 9.626 1.00 90.88 82 LEU A N 1
ATOM 634 C CA . LEU A 1 82 ? -1.439 4.006 9.234 1.00 90.88 82 LEU A CA 1
ATOM 635 C C . LEU A 1 82 ? -1.123 2.750 10.057 1.00 90.88 82 LEU A C 1
ATOM 637 O O . LEU A 1 82 ? -2.040 2.085 10.549 1.00 90.88 82 LEU A O 1
ATOM 641 N N . LYS A 1 83 ? 0.162 2.467 10.294 1.00 90.62 83 LYS A N 1
ATOM 642 C CA . LYS A 1 83 ? 0.607 1.356 11.148 1.00 90.62 83 LYS A CA 1
ATOM 643 C C . LYS A 1 83 ? 0.120 1.525 12.584 1.00 90.62 83 LYS A C 1
ATOM 645 O O . LYS A 1 83 ? -0.450 0.597 13.157 1.00 90.62 83 LYS A O 1
ATOM 650 N N . HIS A 1 84 ? 0.288 2.716 13.155 1.00 90.00 84 HIS A N 1
ATOM 651 C CA . HIS A 1 84 ? -0.166 3.002 14.513 1.00 90.00 84 HIS A CA 1
ATOM 652 C C . HIS A 1 84 ? -1.687 2.855 14.652 1.00 90.00 84 HIS A C 1
ATOM 654 O O . HIS A 1 84 ? -2.160 2.208 15.590 1.00 90.00 84 HIS A O 1
ATOM 660 N N . LYS A 1 85 ? -2.459 3.398 13.701 1.00 85.75 85 LYS A N 1
ATOM 661 C CA . LYS A 1 85 ? -3.923 3.255 13.659 1.00 85.75 85 LYS A CA 1
ATOM 662 C C . LYS A 1 85 ? -4.333 1.781 13.636 1.00 85.75 85 LYS A C 1
ATOM 664 O O . LYS A 1 85 ? -5.178 1.374 14.436 1.00 85.75 85 LYS A O 1
ATOM 669 N N . HIS A 1 86 ? -3.704 0.974 12.780 1.00 80.19 86 HIS A N 1
ATOM 670 C CA . HIS A 1 86 ? -3.974 -0.461 12.693 1.00 80.19 86 HIS A CA 1
ATOM 671 C C . HIS A 1 86 ? -3.684 -1.181 14.021 1.00 80.19 86 HIS A C 1
ATOM 673 O O . HIS A 1 86 ? -4.537 -1.913 14.528 1.00 80.19 86 HIS A O 1
ATOM 679 N N . ASP A 1 87 ? -2.539 -0.909 14.649 1.00 82.06 87 ASP A N 1
ATOM 680 C CA . ASP A 1 87 ? -2.156 -1.505 15.934 1.00 82.06 87 ASP A CA 1
ATOM 681 C C . ASP A 1 87 ? -3.116 -1.136 17.073 1.00 82.06 87 ASP A C 1
ATOM 683 O O . ASP A 1 87 ? -3.463 -1.985 17.903 1.00 82.06 87 ASP A O 1
ATOM 687 N N . VAL A 1 88 ? -3.554 0.127 17.139 1.00 83.50 88 VAL A N 1
ATOM 688 C CA . VAL A 1 88 ? -4.524 0.600 18.140 1.00 83.50 88 VAL A CA 1
ATOM 689 C C . VAL A 1 88 ? -5.854 -0.130 17.971 1.00 83.50 88 VAL A C 1
ATOM 691 O O . VAL A 1 88 ? -6.410 -0.634 18.955 1.00 83.50 88 VAL A O 1
ATOM 694 N N . ILE A 1 89 ? -6.335 -0.255 16.731 1.00 80.88 89 ILE A N 1
ATOM 695 C CA . ILE A 1 89 ? -7.562 -0.990 16.416 1.00 80.88 89 ILE A CA 1
ATOM 696 C C . ILE A 1 89 ? -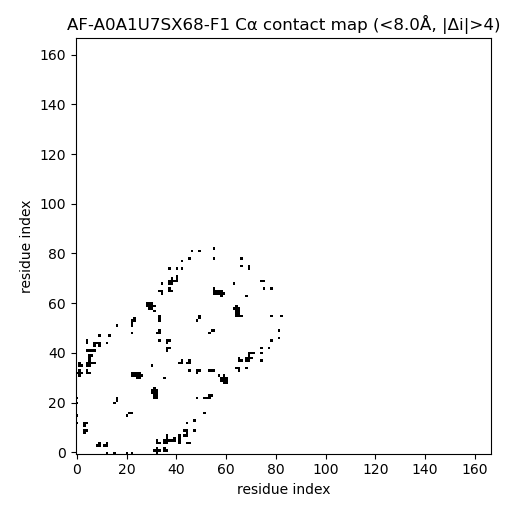7.408 -2.458 16.832 1.00 80.88 89 ILE A C 1
ATOM 698 O O . ILE A 1 89 ? -8.222 -2.949 17.619 1.00 80.88 89 ILE A O 1
ATOM 702 N N . MET A 1 90 ? -6.340 -3.142 16.420 1.00 74.81 90 MET A N 1
ATOM 703 C CA . MET A 1 90 ? -6.128 -4.561 16.736 1.00 74.81 90 MET A CA 1
ATOM 704 C C . MET A 1 90 ? -6.009 -4.826 18.243 1.00 74.81 90 MET A C 1
ATOM 706 O O . MET A 1 90 ? -6.639 -5.748 18.772 1.00 74.81 90 MET A O 1
ATOM 710 N N . LYS A 1 91 ? -5.283 -3.978 18.981 1.00 78.94 91 LYS A N 1
ATOM 711 C CA . LYS A 1 91 ? -5.174 -4.080 20.448 1.00 78.94 91 LYS A CA 1
ATOM 712 C C . LYS A 1 91 ? -6.511 -3.832 21.145 1.00 78.94 91 LYS A C 1
ATOM 714 O O . LYS A 1 91 ? -6.825 -4.523 22.117 1.00 78.94 91 LYS A O 1
ATOM 719 N N . SER A 1 92 ? -7.316 -2.879 20.668 1.00 76.75 92 SER A N 1
ATOM 720 C CA . SER A 1 92 ? -8.640 -2.608 21.243 1.00 76.75 92 SER A CA 1
ATOM 721 C C . SER A 1 92 ? -9.565 -3.828 21.127 1.00 76.75 92 SER A C 1
ATOM 723 O O . SER A 1 92 ? -10.168 -4.241 22.120 1.00 76.75 92 SER A O 1
ATOM 725 N N . GLN A 1 93 ? -9.575 -4.495 19.969 1.00 68.00 93 GLN A N 1
ATOM 726 C CA . GLN A 1 93 ? -10.376 -5.695 19.716 1.00 68.00 93 GLN A CA 1
ATOM 727 C C . GLN A 1 93 ? -9.959 -6.873 20.611 1.00 68.00 93 GLN A C 1
ATOM 729 O O . GLN A 1 93 ? -10.809 -7.576 21.166 1.00 68.00 93 GLN A O 1
ATOM 734 N N . LEU A 1 94 ? -8.653 -7.062 20.833 1.00 60.94 94 LEU A N 1
ATOM 735 C CA . LEU A 1 94 ? -8.144 -8.081 21.759 1.00 60.94 94 LEU A CA 1
ATOM 736 C C . LEU A 1 94 ? -8.594 -7.834 23.208 1.00 60.94 94 LEU A C 1
ATOM 738 O O . LEU A 1 94 ? -8.931 -8.784 23.919 1.00 60.94 94 LEU A O 1
ATOM 742 N N . ARG A 1 95 ? -8.664 -6.571 23.651 1.00 61.41 95 ARG A N 1
ATOM 743 C CA . ARG A 1 95 ? -9.155 -6.223 24.998 1.00 61.41 95 ARG A CA 1
ATOM 744 C C . ARG A 1 95 ? -10.637 -6.553 25.180 1.00 61.41 95 ARG A C 1
ATOM 746 O O . ARG A 1 95 ? -11.019 -7.005 26.259 1.00 61.41 95 ARG A O 1
ATOM 753 N N . HIS A 1 96 ? -11.459 -6.381 24.145 1.00 56.59 96 HIS A N 1
ATOM 754 C CA . HIS A 1 96 ? -12.875 -6.764 24.187 1.00 56.59 96 HIS A CA 1
ATOM 755 C C . HIS A 1 96 ? -13.071 -8.288 24.232 1.00 56.59 96 HIS A C 1
ATOM 757 O O . HIS A 1 96 ? -13.942 -8.771 24.954 1.00 56.59 96 HIS A O 1
ATOM 763 N N . LYS A 1 97 ? -12.222 -9.067 23.549 1.00 56.31 97 LYS A N 1
ATOM 764 C CA . LYS A 1 97 ? -12.256 -10.540 23.623 1.00 56.31 97 LYS A CA 1
ATOM 765 C C . LYS A 1 97 ? -11.720 -11.079 24.961 1.00 56.31 97 LYS A C 1
ATOM 767 O O . LYS A 1 97 ? -12.281 -12.027 25.507 1.00 56.31 97 LYS A O 1
ATOM 772 N N . SER A 1 98 ? -10.692 -10.455 25.547 1.00 55.94 98 SER A N 1
ATOM 773 C CA . SER A 1 98 ? -10.124 -10.889 26.839 1.00 55.94 98 SER A CA 1
ATOM 774 C C . SER A 1 98 ? -10.968 -10.496 28.060 1.00 55.94 98 SER A C 1
ATOM 776 O O . SER A 1 98 ? -10.885 -11.148 29.105 1.00 55.94 98 SER A O 1
ATOM 778 N N . SER A 1 99 ? -11.807 -9.459 27.956 1.00 55.72 99 SER A N 1
ATOM 779 C CA . SER A 1 99 ? -12.755 -9.103 29.020 1.00 55.72 99 SER A CA 1
ATOM 780 C C . SER A 1 99 ? -13.898 -10.120 29.136 1.00 55.72 99 SER A C 1
ATOM 782 O O . SER A 1 99 ? -14.312 -10.439 30.251 1.00 55.72 99 SER A O 1
ATOM 784 N N . LEU A 1 100 ? -14.339 -10.711 28.017 1.00 53.28 100 LEU A N 1
ATOM 785 C CA . LEU A 1 100 ? -15.344 -11.782 27.999 1.00 53.28 100 LEU A CA 1
ATOM 786 C C . LEU A 1 100 ? -14.810 -13.116 28.548 1.00 53.28 100 LEU A C 1
ATOM 788 O O . LEU A 1 100 ? -15.576 -13.886 29.123 1.00 53.28 100 LEU A O 1
ATOM 792 N N . SER A 1 101 ? -13.498 -13.359 28.470 1.00 54.16 101 SER A N 1
ATOM 793 C CA . SER A 1 101 ? -12.869 -14.590 28.975 1.00 54.16 101 SER A CA 1
ATOM 794 C C . SER A 1 101 ? -12.671 -14.628 30.500 1.00 54.16 101 SER A C 1
ATOM 796 O O . SER A 1 101 ? -12.328 -15.676 31.042 1.00 54.16 101 SER A O 1
ATOM 798 N N . ARG A 1 102 ? -12.881 -13.519 31.226 1.00 55.94 102 ARG A N 1
ATOM 799 C CA . ARG A 1 102 ? -12.613 -13.436 32.679 1.00 55.94 102 ARG A CA 1
ATOM 800 C C . ARG A 1 102 ? -13.791 -13.812 33.588 1.00 55.94 102 ARG A C 1
ATOM 802 O O . ARG A 1 102 ? -13.703 -13.626 34.799 1.00 55.94 102 ARG A O 1
ATOM 809 N N . ARG A 1 103 ? -14.893 -14.349 33.048 1.00 54.84 103 ARG A N 1
ATOM 810 C CA . ARG A 1 103 ? -16.117 -14.632 33.830 1.00 54.84 103 ARG A CA 1
ATOM 811 C C . ARG A 1 103 ? -16.280 -16.074 34.335 1.00 54.84 103 ARG A C 1
ATOM 813 O O . ARG A 1 103 ? -17.260 -16.338 35.022 1.00 54.84 103 ARG A O 1
ATOM 820 N N . THR A 1 104 ? -15.339 -16.989 34.093 1.00 59.41 104 THR A N 1
ATOM 821 C CA . THR A 1 104 ? -15.449 -18.395 34.547 1.00 59.41 104 THR A CA 1
ATOM 822 C C . THR A 1 104 ? -14.228 -18.858 35.337 1.00 59.41 104 THR A C 1
ATOM 824 O O . THR A 1 104 ? -13.627 -19.885 35.049 1.00 59.41 104 THR A O 1
ATOM 827 N N . SER A 1 105 ? -13.837 -18.108 36.361 1.00 49.84 105 SER A N 1
ATOM 828 C CA . SER A 1 105 ? -12.879 -18.604 37.356 1.00 49.84 105 SER A CA 1
ATOM 829 C C . SER A 1 105 ? -13.136 -17.957 38.713 1.00 49.84 105 SER A C 1
ATOM 831 O O . SER A 1 105 ? -12.272 -17.321 39.305 1.00 49.84 105 SER A O 1
ATOM 833 N N . SER A 1 106 ? -14.363 -18.105 39.216 1.00 53.97 106 SER A N 1
ATOM 834 C CA . SER A 1 106 ? -14.675 -17.873 40.631 1.00 53.97 106 SER A CA 1
ATOM 835 C C . SER A 1 106 ? -15.596 -18.970 41.175 1.00 53.97 106 SER A C 1
ATOM 837 O O . SER A 1 106 ? -16.667 -18.703 41.713 1.00 53.97 106 SER A O 1
ATOM 839 N N . ALA A 1 107 ? -15.171 -20.226 41.040 1.00 57.78 107 ALA A N 1
ATOM 840 C CA . ALA A 1 107 ? -15.721 -21.346 41.806 1.00 57.78 107 ALA A CA 1
ATOM 841 C C . ALA A 1 107 ? -14.757 -21.786 42.930 1.00 57.78 107 ALA A C 1
ATOM 843 O O . ALA A 1 107 ? -14.701 -22.960 43.270 1.00 57.78 107 ALA A O 1
ATOM 844 N N . GLY A 1 108 ? -13.961 -20.854 43.477 1.00 56.72 108 GLY A N 1
ATOM 845 C CA . GLY A 1 108 ? -12.907 -21.165 44.455 1.00 56.72 108 GLY A CA 1
ATOM 846 C C . GLY A 1 108 ? -13.124 -20.665 45.887 1.00 56.72 108 GLY A C 1
ATOM 847 O O . GLY A 1 108 ? -12.585 -21.267 46.804 1.00 56.72 108 GLY A O 1
ATOM 848 N N . SER A 1 109 ? -13.925 -19.615 46.117 1.00 57.97 109 SER A N 1
ATOM 849 C CA . SER A 1 109 ? -14.061 -19.023 47.463 1.00 57.97 109 SER A CA 1
ATOM 850 C C . SER A 1 109 ? -15.469 -18.509 47.755 1.00 57.97 109 SER A C 1
ATOM 852 O O . SER A 1 109 ? -15.676 -17.318 47.971 1.00 57.97 109 SER A O 1
ATOM 854 N N . ARG A 1 110 ? -16.466 -19.395 47.785 1.00 49.66 110 ARG A N 1
ATOM 855 C CA . ARG A 1 110 ? -17.673 -19.191 48.605 1.00 49.66 110 ARG A CA 1
ATOM 856 C C . ARG A 1 110 ? -18.008 -20.529 49.249 1.00 49.66 110 ARG A C 1
ATOM 858 O O . ARG A 1 110 ? -17.978 -21.553 48.577 1.00 49.66 110 ARG A O 1
ATOM 865 N N . GLY A 1 111 ? -18.203 -20.495 50.565 1.00 50.81 111 GLY A N 1
ATOM 866 C CA . GLY A 1 111 ? -18.233 -21.656 51.447 1.00 50.81 111 GLY A CA 1
ATOM 867 C C . GLY A 1 111 ? -19.145 -22.797 50.998 1.00 50.81 111 GLY A C 1
ATOM 868 O O . GLY A 1 111 ? -20.062 -22.620 50.200 1.00 50.81 111 GLY A O 1
ATOM 869 N N . LYS A 1 112 ? -18.867 -23.980 51.560 1.00 51.84 112 LYS A N 1
ATOM 870 C CA . LYS A 1 112 ? -19.669 -25.206 51.457 1.00 51.84 112 LYS A CA 1
ATOM 871 C C . LYS A 1 112 ? -21.172 -24.896 51.473 1.00 51.84 112 LYS A C 1
ATOM 873 O O . LYS A 1 112 ? -21.766 -24.761 52.536 1.00 51.84 112 LYS A O 1
ATOM 878 N N . VAL A 1 113 ? -21.804 -24.871 50.303 1.00 52.47 113 VAL A N 1
ATOM 879 C CA . VAL A 1 113 ? -23.244 -25.106 50.197 1.00 52.47 113 VAL A CA 1
ATOM 880 C C . VAL A 1 113 ? -23.398 -26.583 49.883 1.00 52.47 113 VAL A C 1
ATOM 882 O O . VAL A 1 113 ? -23.215 -27.020 48.748 1.00 52.47 113 VAL A O 1
ATOM 885 N N . VAL A 1 114 ? -23.687 -27.360 50.926 1.00 49.12 114 VAL A N 1
ATOM 886 C CA . VAL A 1 114 ? -24.066 -28.767 50.812 1.00 49.12 114 VAL A CA 1
ATOM 887 C C . VAL A 1 114 ? -25.420 -28.817 50.110 1.00 49.12 114 VAL A C 1
ATOM 889 O O . VAL A 1 114 ? -26.465 -28.688 50.740 1.00 49.12 114 VAL A O 1
ATOM 892 N N . ARG A 1 115 ? -25.420 -28.998 48.789 1.00 50.50 115 ARG A N 1
ATOM 893 C CA . ARG A 1 115 ? -26.582 -29.573 48.111 1.00 50.50 115 ARG A CA 1
ATOM 894 C C . ARG A 1 115 ? -26.425 -31.081 48.217 1.00 50.50 115 ARG A C 1
ATOM 896 O O . ARG A 1 115 ? -25.437 -31.623 47.727 1.00 50.50 115 ARG A O 1
ATOM 903 N N . ARG A 1 116 ? -27.358 -31.749 48.903 1.00 50.97 116 ARG A N 1
ATOM 904 C CA . ARG A 1 116 ? -27.462 -33.212 48.855 1.00 50.97 116 ARG A CA 1
ATOM 905 C C . ARG A 1 116 ? -27.740 -33.589 47.403 1.00 50.97 116 ARG A C 1
ATOM 907 O O . ARG A 1 116 ? -28.875 -33.497 46.952 1.00 50.97 116 ARG A O 1
ATOM 914 N N . ALA A 1 117 ? -26.699 -33.953 46.667 1.00 44.78 117 ALA A N 1
ATOM 915 C CA . ALA A 1 117 ? -26.877 -34.668 45.421 1.00 44.78 117 ALA A CA 1
ATOM 916 C C . ALA A 1 117 ? -27.350 -36.077 45.788 1.00 44.78 117 ALA A C 1
ATOM 918 O O . ALA A 1 117 ? -26.694 -36.771 46.569 1.00 44.78 117 ALA A O 1
ATOM 919 N N . SER A 1 118 ? -28.505 -36.470 45.256 1.00 52.94 118 SER A N 1
ATOM 920 C CA . SER A 1 118 ? -28.856 -37.881 45.124 1.00 52.94 118 SER A CA 1
ATOM 921 C C . SER A 1 118 ? -27.671 -38.602 44.479 1.00 52.94 118 SER A C 1
ATOM 923 O O . SER A 1 118 ? -27.109 -38.122 43.494 1.00 52.94 118 SER A O 1
ATOM 925 N N . LEU A 1 119 ? -27.274 -39.748 45.033 1.00 46.97 119 LEU A N 1
ATOM 926 C CA . LEU A 1 119 ? -26.162 -40.573 44.542 1.00 46.97 119 LEU A CA 1
ATOM 927 C C . LEU A 1 119 ? -26.430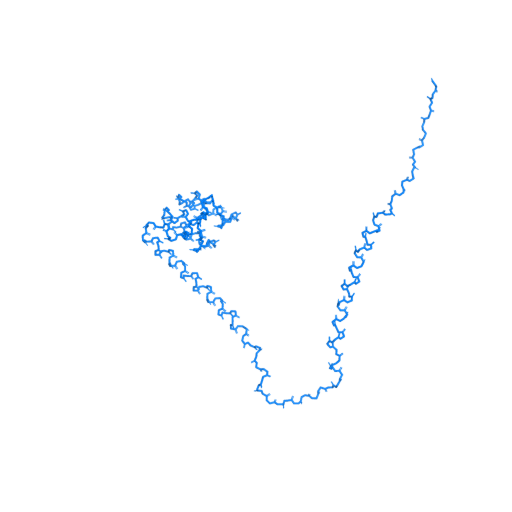 -41.207 43.157 1.00 46.97 119 LEU A C 1
ATOM 929 O O . LEU A 1 119 ? -25.673 -42.071 42.728 1.00 46.97 119 LEU A O 1
ATOM 933 N N . SER A 1 120 ? -27.471 -40.776 42.442 1.00 54.12 120 SER A N 1
ATOM 934 C CA . SER A 1 120 ? -27.846 -41.268 41.114 1.00 54.12 120 SER A CA 1
ATOM 935 C C . SER A 1 120 ? -27.087 -40.615 39.952 1.00 54.12 120 SER A C 1
ATOM 937 O O . SER A 1 120 ? -26.957 -41.238 38.904 1.00 54.12 120 SER A O 1
ATOM 939 N N . ASP A 1 121 ? -26.555 -39.398 40.110 1.00 49.75 121 ASP A N 1
ATOM 940 C CA . ASP A 1 121 ? -26.119 -38.611 38.937 1.00 49.75 121 ASP A CA 1
ATOM 941 C C . ASP A 1 121 ? -24.603 -38.633 38.701 1.00 49.75 121 ASP A C 1
ATOM 943 O O . ASP A 1 121 ? -24.099 -38.092 37.717 1.00 49.75 121 ASP A O 1
ATOM 947 N N . ARG A 1 122 ? -23.849 -39.308 39.575 1.00 47.53 122 ARG A N 1
ATOM 948 C CA . ARG A 1 122 ? -22.387 -39.410 39.459 1.00 47.53 122 ARG A CA 1
ATOM 949 C C . ARG A 1 122 ? -21.927 -40.483 38.459 1.00 47.53 122 ARG A C 1
ATOM 951 O O . ARG A 1 122 ? -20.735 -40.599 38.198 1.00 47.53 122 ARG A O 1
ATOM 958 N N . THR A 1 123 ? -22.853 -41.239 37.873 1.00 51.69 123 THR A N 1
ATOM 959 C CA . THR A 1 123 ? -22.581 -42.379 36.978 1.00 51.69 123 THR A CA 1
ATOM 960 C C . THR A 1 123 ? -22.994 -42.163 35.517 1.00 51.69 123 THR A C 1
ATOM 962 O O . THR A 1 123 ? -23.073 -43.136 34.775 1.00 51.69 123 THR A O 1
ATOM 965 N N . ASN A 1 124 ? -23.220 -40.926 35.053 1.00 54.44 124 ASN A N 1
ATOM 966 C CA . ASN A 1 124 ? -23.728 -40.692 33.685 1.00 54.44 124 ASN A CA 1
ATOM 967 C C . ASN A 1 124 ? -22.898 -39.773 32.771 1.00 54.44 124 ASN A C 1
ATOM 969 O O . ASN A 1 124 ? -23.376 -39.425 31.696 1.00 54.44 124 ASN A O 1
ATOM 973 N N . LEU A 1 125 ? -21.651 -39.429 33.113 1.00 49.84 125 LEU A N 1
ATOM 974 C CA . LEU A 1 125 ? -20.755 -38.783 32.135 1.00 49.84 125 LEU A CA 1
ATOM 975 C C . LEU A 1 125 ? -20.066 -39.802 31.215 1.00 49.84 125 LEU A C 1
ATOM 977 O O . LEU A 1 125 ? -20.074 -39.617 30.007 1.00 49.84 125 LEU A O 1
ATOM 981 N N . TYR A 1 126 ? -19.614 -40.939 31.750 1.00 47.12 126 TYR A N 1
ATOM 982 C CA . TYR A 1 126 ? -18.971 -41.978 30.935 1.00 47.12 126 TYR A CA 1
ATOM 983 C C . TYR A 1 126 ? -19.937 -42.738 30.015 1.00 47.12 126 TYR A C 1
ATOM 985 O O . TYR A 1 126 ? -19.536 -43.178 28.950 1.00 47.12 126 TYR A O 1
ATOM 993 N N . ARG A 1 127 ? -21.220 -42.884 30.373 1.00 48.19 127 ARG A N 1
ATOM 994 C CA . ARG A 1 127 ? -22.196 -43.617 29.540 1.00 48.19 127 ARG A CA 1
ATOM 995 C C . ARG A 1 127 ? -22.572 -42.859 28.258 1.00 48.19 127 ARG A C 1
ATOM 997 O O . ARG A 1 127 ? -22.849 -43.485 27.245 1.00 48.19 127 ARG A O 1
ATOM 1004 N N . LYS A 1 128 ? -22.552 -41.523 28.299 1.00 49.75 128 LYS A N 1
ATOM 1005 C CA . LYS A 1 128 ? -23.033 -40.667 27.205 1.00 49.75 128 LYS A CA 1
ATOM 1006 C C . LYS A 1 128 ? -21.999 -40.460 26.091 1.00 49.75 128 LYS A C 1
ATOM 1008 O O . LYS A 1 128 ? -22.376 -40.133 24.972 1.00 49.75 128 LYS A O 1
ATOM 1013 N N . GLU A 1 129 ? -20.716 -40.669 26.387 1.00 49.81 129 GLU A N 1
ATOM 1014 C CA . GLU A 1 129 ? -19.633 -40.573 25.398 1.00 49.81 129 GLU A CA 1
ATOM 1015 C C . GLU A 1 129 ? -19.587 -41.816 24.488 1.00 49.81 129 GLU A C 1
ATOM 1017 O O . GLU A 1 129 ? -19.451 -41.678 23.274 1.00 49.81 129 GLU A O 1
ATOM 1022 N N . TYR A 1 130 ? -19.853 -43.016 25.021 1.00 50.28 130 TYR A N 1
ATOM 1023 C CA . TYR A 1 130 ? -19.871 -44.246 24.213 1.00 50.28 130 TYR A CA 1
ATOM 1024 C C . TYR A 1 130 ? -21.052 -44.339 23.234 1.00 50.28 130 TYR A C 1
ATOM 1026 O O . TYR A 1 130 ? -20.907 -44.922 22.161 1.00 50.28 130 TYR A O 1
ATOM 1034 N N . GLU A 1 131 ? -22.208 -43.752 23.557 1.00 50.41 131 GLU A N 1
ATOM 1035 C CA . GLU A 1 131 ? -23.367 -43.739 22.648 1.00 50.41 131 GLU A CA 1
ATOM 1036 C C . GLU A 1 131 ? -23.096 -42.899 21.386 1.00 50.41 131 GLU A C 1
ATOM 1038 O O . GLU A 1 131 ? -23.528 -43.270 20.296 1.00 50.41 131 GLU A O 1
ATOM 1043 N N . GLY A 1 132 ? -22.337 -41.802 21.504 1.00 54.28 132 GLY A N 1
ATOM 1044 C CA . GLY A 1 132 ? -21.972 -40.948 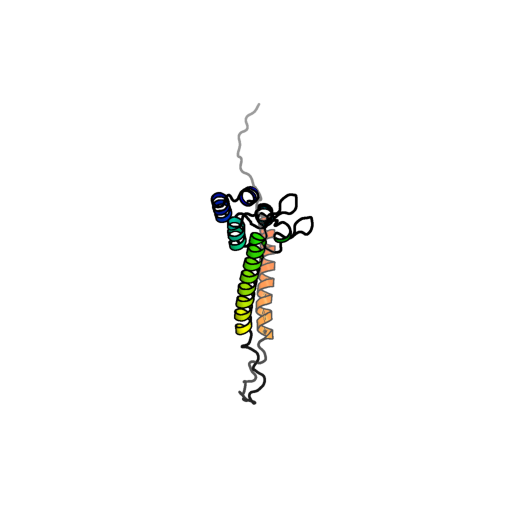20.369 1.00 54.28 132 GLY A CA 1
ATOM 1045 C C . GLY A 1 132 ? -20.892 -41.559 19.477 1.00 54.28 13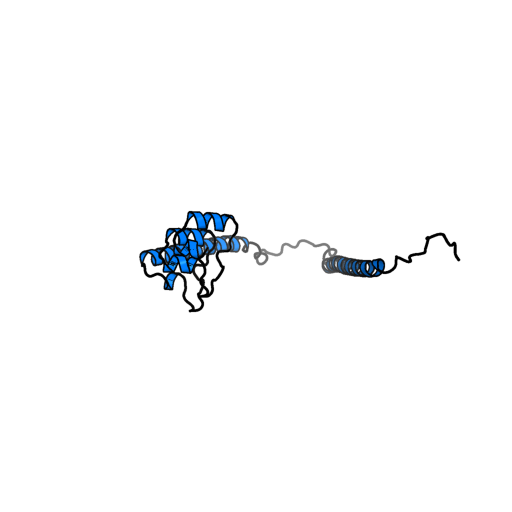2 GLY A C 1
ATOM 1046 O O . GLY A 1 132 ? -20.987 -41.494 18.250 1.00 54.28 132 GLY A O 1
ATOM 1047 N N . GLU A 1 133 ? -19.890 -42.203 20.079 1.00 51.84 133 GLU A N 1
ATOM 1048 C CA . GLU A 1 133 ? -18.836 -42.880 19.322 1.00 51.84 133 GLU A CA 1
ATOM 1049 C C . GLU A 1 133 ? -19.379 -44.111 18.576 1.00 51.84 133 GLU A C 1
ATOM 1051 O O . GLU A 1 133 ? -19.053 -44.299 17.405 1.00 51.84 133 GLU A O 1
ATOM 1056 N N . ALA A 1 134 ? -20.291 -44.892 19.170 1.00 53.28 134 ALA A N 1
ATOM 1057 C CA . ALA A 1 134 ? -20.904 -46.047 18.502 1.00 53.28 134 ALA A CA 1
ATOM 1058 C C . ALA A 1 134 ? -21.682 -45.677 17.217 1.00 53.28 134 ALA A C 1
ATOM 1060 O O . ALA A 1 134 ? -21.632 -46.418 16.232 1.00 53.28 134 ALA A O 1
ATOM 1061 N N . ILE A 1 135 ? -22.338 -44.508 17.187 1.00 57.44 135 ILE A N 1
ATOM 1062 C CA . ILE A 1 135 ? -23.049 -43.994 16.001 1.00 57.44 135 ILE A CA 1
ATOM 1063 C C . ILE A 1 135 ? -22.067 -43.672 14.861 1.00 57.44 135 ILE A C 1
ATOM 1065 O O . ILE A 1 135 ? -22.341 -43.984 13.700 1.00 57.44 135 ILE A O 1
ATOM 1069 N N . LEU A 1 136 ? -20.903 -43.097 15.182 1.00 53.44 136 LEU A N 1
ATOM 1070 C CA . LEU A 1 136 ? -19.856 -42.783 14.202 1.00 53.44 136 LEU A CA 1
ATOM 1071 C C . LEU A 1 136 ? -19.260 -44.046 13.565 1.00 53.44 136 LEU A C 1
ATOM 1073 O O . LEU A 1 136 ? -19.019 -44.071 12.356 1.00 53.44 136 LEU A O 1
ATOM 1077 N N . TRP A 1 137 ? -19.070 -45.112 14.346 1.00 53.59 137 TRP A N 1
ATOM 1078 C CA . TRP A 1 137 ? -18.553 -46.385 13.833 1.00 53.59 137 TRP A CA 1
ATOM 1079 C C . TRP A 1 137 ? -19.584 -47.155 12.988 1.00 53.59 137 TRP A C 1
ATOM 1081 O O . TRP A 1 137 ? -19.211 -47.734 11.967 1.00 53.59 137 TRP A O 1
ATOM 1091 N N . GLN A 1 138 ? -20.881 -47.102 13.321 1.00 54.38 138 GLN A N 1
ATOM 1092 C CA . GLN A 1 138 ? -21.934 -47.716 12.495 1.00 54.38 138 GLN A CA 1
ATOM 1093 C C . GLN A 1 138 ? -22.134 -47.008 11.146 1.00 54.38 138 GLN A C 1
ATOM 1095 O O . GLN A 1 138 ? -22.308 -47.674 10.125 1.00 54.38 138 GLN A O 1
ATOM 1100 N N . GLN A 1 139 ? -22.068 -45.672 11.103 1.00 52.09 139 GLN A N 1
ATOM 1101 C CA . GLN A 1 139 ? -22.233 -44.922 9.849 1.00 52.09 139 GLN A CA 1
ATOM 1102 C C . GLN A 1 139 ? -21.041 -45.083 8.897 1.00 52.09 139 GLN A C 1
ATOM 1104 O O . GLN A 1 139 ? -21.224 -45.085 7.679 1.00 52.09 139 GLN A O 1
ATOM 1109 N N . ARG A 1 140 ? -19.826 -45.267 9.431 1.00 50.19 140 ARG A N 1
ATOM 1110 C CA . ARG A 1 140 ? -18.624 -45.496 8.617 1.00 50.19 140 ARG A CA 1
ATOM 1111 C C . ARG A 1 140 ? -18.621 -46.880 7.957 1.00 50.19 140 ARG A C 1
ATOM 1113 O O . ARG A 1 140 ? -18.286 -46.964 6.781 1.00 50.19 140 ARG A O 1
ATOM 1120 N N . SER A 1 141 ? -19.086 -47.916 8.663 1.00 51.19 141 SER A N 1
ATOM 1121 C CA . SER A 1 141 ? -19.275 -49.262 8.094 1.00 51.19 141 SER A CA 1
ATOM 1122 C C . SER A 1 141 ? -20.373 -49.282 7.020 1.00 51.19 141 SER A C 1
ATOM 1124 O O . SER A 1 141 ? -20.183 -49.858 5.954 1.00 51.19 141 SER A O 1
ATOM 1126 N N . ALA A 1 142 ? -21.494 -48.582 7.243 1.00 51.97 142 ALA A N 1
ATOM 1127 C CA . ALA A 1 142 ? -22.591 -48.514 6.271 1.00 51.97 142 ALA A CA 1
ATOM 1128 C C . ALA A 1 142 ? -22.217 -47.772 4.968 1.00 51.97 142 ALA A C 1
ATOM 1130 O O . ALA A 1 142 ? -22.759 -48.073 3.905 1.00 51.97 142 ALA A O 1
ATOM 1131 N N . ALA A 1 143 ? -21.286 -46.812 5.031 1.00 52.44 143 ALA A N 1
ATOM 1132 C CA . ALA A 1 143 ? -20.773 -46.106 3.854 1.00 52.44 143 ALA A CA 1
ATOM 1133 C C . ALA A 1 143 ? -19.751 -46.933 3.047 1.00 52.44 143 ALA A C 1
ATOM 1135 O O . ALA A 1 143 ? -19.590 -46.702 1.846 1.00 52.44 143 ALA A O 1
ATOM 1136 N N . GLU A 1 144 ? -19.070 -47.890 3.684 1.00 51.06 144 GLU A N 1
ATOM 1137 C CA . GLU A 1 144 ? -18.168 -48.834 3.013 1.00 51.06 144 GLU A CA 1
ATOM 1138 C C . GLU A 1 144 ? -18.948 -49.978 2.334 1.00 51.06 144 GLU A C 1
ATOM 1140 O O . GLU A 1 144 ? -18.633 -50.314 1.191 1.00 51.06 144 GLU A O 1
ATOM 1145 N N . ASP A 1 145 ? -20.048 -50.458 2.929 1.00 51.19 145 ASP A N 1
ATOM 1146 C CA . ASP A 1 145 ? -20.924 -51.482 2.325 1.00 51.19 145 ASP A CA 1
ATOM 1147 C C . ASP A 1 145 ? -21.735 -50.976 1.111 1.00 51.19 145 ASP A C 1
ATOM 1149 O O . ASP A 1 145 ? -22.084 -51.740 0.209 1.00 51.19 145 ASP A O 1
ATOM 1153 N N . GLN A 1 146 ? -22.007 -49.668 1.014 1.00 49.84 146 GLN A N 1
ATOM 1154 C CA . GLN A 1 146 ? -22.656 -49.090 -0.175 1.00 49.84 146 GLN A CA 1
ATOM 1155 C C . GLN A 1 146 ? -21.709 -48.940 -1.375 1.00 49.84 146 GLN A C 1
ATOM 1157 O O . GLN A 1 146 ? -22.182 -48.888 -2.510 1.00 49.84 146 GLN A O 1
ATOM 1162 N N . ARG A 1 147 ? -20.382 -48.906 -1.168 1.00 45.50 147 ARG A N 1
ATOM 1163 C CA . ARG A 1 147 ? -19.407 -48.887 -2.279 1.00 45.50 147 ARG A CA 1
ATOM 1164 C C . ARG A 1 147 ? -19.164 -50.265 -2.884 1.00 45.50 147 ARG A C 1
ATOM 1166 O O . ARG A 1 147 ? -18.766 -50.342 -4.041 1.00 45.50 147 ARG A O 1
ATOM 1173 N N . THR A 1 148 ? -19.390 -51.338 -2.131 1.00 48.28 148 THR A N 1
ATOM 1174 C CA . THR A 1 148 ? -19.246 -52.718 -2.621 1.00 48.28 148 THR A CA 1
ATOM 1175 C C . THR A 1 148 ? -20.540 -53.257 -3.243 1.00 48.28 148 THR A C 1
ATOM 1177 O O . THR A 1 148 ? -20.485 -54.160 -4.074 1.00 48.28 148 THR A O 1
ATOM 1180 N N . SER A 1 149 ? -21.697 -52.665 -2.919 1.00 49.12 149 SER A N 1
ATOM 1181 C CA . SER A 1 149 ? -23.004 -53.024 -3.493 1.00 49.12 149 SER A CA 1
ATOM 1182 C C . SER A 1 149 ? -23.235 -52.481 -4.918 1.00 49.12 149 SER A C 1
ATOM 1184 O O . SER A 1 149 ? -23.941 -53.097 -5.713 1.00 49.12 149 SER A O 1
ATOM 1186 N N . THR A 1 150 ? -22.585 -51.381 -5.316 1.00 45.75 150 THR A N 1
ATOM 1187 C CA . THR A 1 150 ? -22.750 -50.785 -6.661 1.00 45.75 150 THR A CA 1
ATOM 1188 C C . THR A 1 150 ? -21.906 -51.437 -7.765 1.00 45.75 150 THR A C 1
ATOM 1190 O O . THR A 1 150 ? -21.967 -50.992 -8.908 1.00 45.75 150 THR A O 1
ATOM 1193 N N . TYR A 1 151 ? -21.156 -52.507 -7.466 1.00 43.78 151 TYR A N 1
ATOM 1194 C CA . TYR A 1 151 ? -20.338 -53.241 -8.448 1.00 43.78 151 TYR A CA 1
ATOM 1195 C C . TYR A 1 151 ? -20.823 -54.682 -8.709 1.00 43.78 151 TYR A C 1
ATOM 1197 O O . TYR A 1 151 ? -20.074 -55.496 -9.237 1.00 43.78 151 TYR A O 1
ATOM 1205 N N . ASN A 1 152 ? -22.065 -55.020 -8.340 1.00 50.88 152 ASN A N 1
ATOM 1206 C CA . ASN A 1 152 ? -22.638 -56.363 -8.523 1.00 50.88 152 ASN A CA 1
ATOM 1207 C C . ASN A 1 152 ? -24.082 -56.323 -9.051 1.00 50.88 152 ASN A C 1
ATOM 1209 O O . ASN A 1 152 ? -24.997 -56.904 -8.470 1.00 50.88 152 ASN A O 1
ATOM 1213 N N . GLY A 1 153 ? -24.300 -55.643 -10.174 1.00 48.59 153 GLY A N 1
ATOM 1214 C CA . GLY A 1 153 ? -25.619 -55.623 -10.799 1.00 48.59 153 GLY A CA 1
ATOM 1215 C C . GLY A 1 153 ? -25.620 -55.014 -12.188 1.00 48.59 153 GLY A C 1
ATOM 1216 O O . GLY A 1 153 ? -26.167 -53.940 -12.354 1.00 48.59 153 GLY A O 1
ATOM 1217 N N . ASP A 1 154 ? -25.010 -55.695 -13.159 1.00 43.28 154 ASP A N 1
ATOM 1218 C CA . ASP A 1 154 ? -25.384 -55.575 -14.575 1.00 43.28 154 ASP A CA 1
ATOM 1219 C C . ASP A 1 154 ? -24.958 -56.851 -15.324 1.00 43.28 154 ASP A C 1
ATOM 1221 O O . ASP A 1 154 ? -24.063 -56.877 -16.171 1.00 43.28 154 ASP A O 1
ATOM 1225 N N . ILE A 1 155 ? -25.616 -57.961 -14.974 1.00 44.34 155 ILE A N 1
ATOM 1226 C CA . ILE A 1 155 ? -25.693 -59.143 -15.837 1.00 44.34 155 ILE A CA 1
ATOM 1227 C C . ILE A 1 155 ? -26.596 -58.747 -17.012 1.00 44.34 155 ILE A C 1
ATOM 1229 O O . ILE A 1 155 ? -27.820 -58.737 -16.904 1.00 44.34 155 ILE A O 1
ATOM 1233 N N . ARG A 1 156 ? -25.983 -58.359 -18.133 1.00 43.41 156 ARG A N 1
ATOM 1234 C CA . ARG A 1 156 ? -26.676 -58.160 -19.411 1.00 43.41 156 ARG A CA 1
ATOM 1235 C C . ARG A 1 156 ? -26.996 -59.517 -20.034 1.00 43.41 156 ARG A C 1
ATOM 1237 O O . ARG A 1 156 ? -26.150 -60.094 -20.712 1.00 43.41 156 ARG A O 1
ATOM 1244 N N . GLU A 1 157 ? -28.234 -59.973 -19.880 1.00 41.75 157 GLU A N 1
ATOM 1245 C CA . GLU A 1 157 ? -28.822 -60.986 -20.761 1.00 41.75 157 GLU A CA 1
ATOM 1246 C C . GLU A 1 157 ? -29.670 -60.320 -21.855 1.00 41.75 157 GLU A C 1
ATOM 1248 O O . GLU A 1 157 ? -30.766 -59.811 -21.641 1.00 41.75 157 GLU A O 1
ATOM 1253 N N . THR A 1 158 ? -29.057 -60.273 -23.039 1.00 43.34 158 THR A N 1
ATOM 1254 C CA . THR A 1 158 ? -29.606 -60.651 -24.351 1.00 43.34 158 THR A CA 1
ATOM 1255 C C . THR A 1 158 ? -31.080 -60.375 -24.660 1.00 43.34 158 THR A C 1
ATOM 1257 O O . THR A 1 158 ? -31.968 -61.093 -24.202 1.00 43.34 158 THR A O 1
ATOM 1260 N N . ARG A 1 159 ? -31.313 -59.510 -25.658 1.00 36.19 159 ARG A N 1
ATOM 1261 C CA . ARG A 1 159 ? -32.272 -59.823 -26.729 1.00 36.19 159 ARG A CA 1
ATOM 1262 C C . ARG A 1 159 ? -31.978 -59.027 -28.003 1.00 36.19 159 ARG A C 1
ATOM 1264 O O . ARG A 1 159 ? -32.287 -57.845 -28.092 1.00 36.19 159 ARG A O 1
ATOM 1271 N N . THR A 1 160 ? -31.397 -59.691 -28.994 1.00 40.56 160 THR A N 1
ATOM 1272 C CA . THR A 1 160 ? -31.453 -59.276 -30.401 1.00 40.56 160 THR A CA 1
ATOM 1273 C C . THR A 1 160 ? -31.894 -60.501 -31.182 1.00 40.56 160 THR A C 1
ATOM 1275 O O . THR A 1 160 ? -31.089 -61.394 -31.441 1.00 40.56 160 THR A O 1
ATOM 1278 N N . ASP A 1 161 ? -33.191 -60.567 -31.467 1.00 43.00 161 ASP A N 1
ATOM 1279 C CA . ASP A 1 161 ? -33.776 -61.600 -32.309 1.00 43.00 161 ASP A CA 1
ATOM 1280 C C . ASP A 1 161 ? -33.514 -61.239 -33.785 1.00 43.00 161 ASP A C 1
ATOM 1282 O O . ASP A 1 161 ? -33.890 -60.165 -34.246 1.00 43.00 161 ASP A O 1
ATOM 1286 N N . GLN A 1 162 ? -32.837 -62.166 -34.467 1.00 50.28 162 GLN A N 1
ATOM 1287 C CA . GLN A 1 162 ? -33.042 -62.615 -35.849 1.00 50.28 162 GLN A CA 1
ATOM 1288 C C . GLN A 1 162 ? -33.151 -61.586 -36.999 1.00 50.28 162 GLN A C 1
ATOM 1290 O O . GLN A 1 162 ? -34.189 -60.969 -37.188 1.00 50.28 162 GLN A O 1
ATOM 1295 N N . GLU A 1 163 ? -32.192 -61.627 -37.934 1.00 42.34 163 GLU A N 1
ATOM 1296 C CA . GLU A 1 163 ? -32.529 -61.991 -39.321 1.00 42.34 163 GLU A CA 1
ATOM 1297 C C 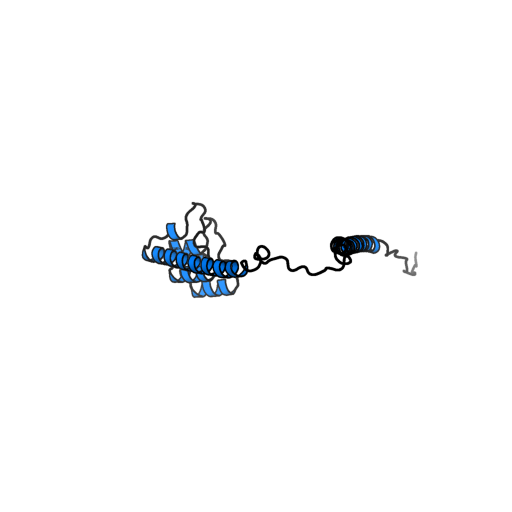. GLU A 1 163 ? -31.301 -62.509 -40.086 1.00 42.34 163 GLU A C 1
ATOM 1299 O O . GLU A 1 163 ? -30.343 -61.792 -40.356 1.00 42.34 163 GLU A O 1
ATOM 1304 N N . ASN A 1 164 ? -31.353 -63.802 -40.409 1.00 49.16 164 ASN A N 1
ATOM 1305 C CA . ASN A 1 164 ? -30.451 -64.504 -41.313 1.00 49.16 164 ASN A CA 1
ATOM 1306 C C . ASN A 1 164 ? -31.158 -64.625 -42.667 1.00 49.16 164 ASN A C 1
ATOM 1308 O O . ASN A 1 164 ? -32.295 -65.109 -42.694 1.00 49.16 164 ASN A O 1
ATOM 1312 N N . LYS A 1 165 ? -30.474 -64.309 -43.773 1.00 45.09 165 LYS A N 1
ATOM 1313 C CA . LYS A 1 165 ? -30.681 -65.000 -45.057 1.00 45.09 165 LYS A CA 1
ATOM 1314 C C . LYS A 1 165 ? -29.502 -64.790 -46.017 1.00 45.09 165 LYS A C 1
ATOM 1316 O O . LYS A 1 165 ? -29.410 -63.783 -46.708 1.00 45.09 165 LYS A O 1
ATOM 1321 N N . ASP A 1 166 ? -28.647 -65.803 -45.999 1.00 42.69 166 ASP A N 1
ATOM 1322 C CA . ASP A 1 166 ? -27.674 -66.245 -47.010 1.00 42.69 166 ASP A CA 1
ATOM 1323 C C . ASP A 1 166 ? -28.387 -66.790 -48.278 1.00 42.69 166 ASP A C 1
ATOM 1325 O O . ASP A 1 166 ? -29.623 -66.918 -48.247 1.00 42.69 166 ASP A O 1
ATOM 1329 N N . PRO A 1 167 ? -27.684 -67.210 -49.359 1.00 65.69 167 PRO A N 1
ATOM 1330 C CA . PRO A 1 167 ? -26.231 -67.419 -49.513 1.00 65.69 167 PRO A CA 1
ATOM 1331 C C . PRO A 1 167 ? -25.530 -66.662 -50.652 1.00 65.69 167 PRO A C 1
ATOM 1333 O O . PRO A 1 167 ? -26.212 -66.152 -51.569 1.00 65.69 167 PRO A O 1
#

InterPro domains:
  IPR002110 Ankyrin repeat [PF12796] (1-58)
  IPR002110 Ankyrin repeat [PS50088] (1-28)
  IPR002110 Ankyrin repeat [PS50088] (29-61)
  IPR002110 Ankyrin repeat [SM00248] (1-25)
  IPR002110 Ankyrin repeat [SM00248] (29-58)
  IPR036770 Ankyrin repeat-containing domain superfamily [G3DSA:1.25.40.20] (1-98)
  IPR036770 Ankyrin repeat-containing domain superfamily [SSF48403] (1-76)
  IPR051226 Protein Phosphatase 1 Regulatory Subunit [PTHR24179] (1-104)

Radius of gyration: 33.51 Å; Cα contacts (8 Å, |Δi|>4): 134; chains: 1; bounding box: 49×80×101 Å

Nearest PDB structures (foldseek):
  1n0q-assembly1_A  TM=9.596E-01  e=5.701E-06  unclassified
  5y4f-assembly1_A  TM=9.506E-01  e=1.375E-05  Homo sapiens
  7p3i-assembly1_B  TM=8.917E-01  e=8.108E-06  synthetic construct
  4gpm-assembly2_B  TM=8.843E-01  e=1.375E-05  synthetic construct
  8ipp-assembly1_B  TM=8.979E-01  e=1.844E-05  synthetic construct